Protein AF-A0A5J5HNB3-F1 (afdb_monomer_lite)

pLDDT: mean 85.41, std 16.77, range [42.25, 98.0]

Sequence (89 aa):
MRALDVLREAAAMKDQARTRGGALALWVLRGHCPDEWLVAFWDAAGSDHEIGRSQGMHAAYNGIVRQMRTRGGLLQTAAPLQSVAVDPI

Foldseek 3Di:
DVLLVLLVVLLPDQAQSQDPSPVVSLVVCVPQADVVLSVQLNVLSHDRDRVSSSVSSVVSSVRSVVSNCVSVVVPPPPDPPPPPPDDDD

Structure (mmCIF, N/CA/C/O backbone):
data_AF-A0A5J5HNB3-F1
#
_entry.id   AF-A0A5J5HNB3-F1
#
loop_
_atom_site.group_PDB
_atom_site.id
_atom_site.type_symbol
_atom_site.label_atom_id
_atom_site.label_alt_id
_atom_site.label_comp_id
_atom_site.label_asym_id
_atom_site.label_entity_id
_atom_site.label_seq_id
_atom_site.pdbx_PDB_ins_code
_atom_site.Cartn_x
_atom_site.Cartn_y
_atom_site.Cartn_z
_atom_site.occupancy
_atom_site.B_iso_or_equiv
_atom_site.auth_seq_id
_atom_site.auth_comp_id
_atom_site.auth_asym_id
_atom_site.auth_atom_id
_atom_site.pdbx_PDB_model_num
ATOM 1 N N . MET A 1 1 ? -5.696 -7.137 12.117 1.00 61.81 1 MET A N 1
ATOM 2 C CA . MET A 1 1 ? -4.842 -6.045 11.598 1.00 61.81 1 MET A CA 1
ATOM 3 C C . MET A 1 1 ? -3.695 -6.520 10.687 1.00 61.81 1 MET A C 1
ATOM 5 O O . MET A 1 1 ? -3.058 -5.670 10.090 1.00 61.81 1 MET A O 1
ATOM 9 N N . ARG A 1 2 ? -3.516 -7.837 10.451 1.00 84.00 2 ARG A N 1
ATOM 10 C CA . ARG A 1 2 ? -2.450 -8.409 9.594 1.00 84.00 2 ARG A CA 1
ATOM 11 C C . ARG A 1 2 ? -2.341 -7.834 8.172 1.00 84.00 2 ARG A C 1
ATOM 13 O O . ARG A 1 2 ? -1.246 -7.763 7.639 1.00 84.00 2 ARG A O 1
ATOM 20 N N . ALA A 1 3 ? -3.448 -7.426 7.547 1.00 90.38 3 ALA A N 1
ATOM 21 C CA . ALA A 1 3 ? -3.409 -6.864 6.192 1.00 90.38 3 ALA A CA 1
ATOM 22 C C . ALA A 1 3 ? -2.642 -5.528 6.127 1.00 90.38 3 ALA A C 1
ATOM 24 O O . ALA A 1 3 ? -1.907 -5.297 5.175 1.00 90.38 3 ALA A O 1
ATOM 25 N N . LEU A 1 4 ? -2.759 -4.673 7.153 1.00 93.31 4 LEU A N 1
ATOM 26 C CA . LEU A 1 4 ? -2.007 -3.413 7.212 1.00 93.31 4 LEU A CA 1
ATOM 27 C C . LEU A 1 4 ? -0.513 -3.651 7.442 1.00 93.31 4 LEU A C 1
ATOM 29 O O . LEU A 1 4 ? 0.296 -2.886 6.924 1.00 93.31 4 LEU A O 1
ATOM 33 N N . ASP A 1 5 ? -0.156 -4.700 8.182 1.00 94.56 5 ASP A N 1
ATOM 34 C CA . ASP A 1 5 ? 1.242 -5.080 8.399 1.00 94.56 5 ASP A CA 1
ATOM 35 C C . ASP A 1 5 ? 1.887 -5.521 7.078 1.00 94.56 5 ASP A C 1
ATOM 37 O O . ASP A 1 5 ? 2.946 -5.015 6.720 1.00 94.56 5 ASP A O 1
ATOM 41 N N . VAL A 1 6 ? 1.181 -6.331 6.276 1.00 95.38 6 VAL A N 1
ATOM 42 C CA . VAL A 1 6 ? 1.634 -6.730 4.930 1.00 95.38 6 VAL A CA 1
ATOM 43 C C . VAL A 1 6 ? 1.833 -5.519 4.011 1.00 95.38 6 VAL A C 1
ATOM 45 O O . VAL A 1 6 ? 2.831 -5.449 3.297 1.00 95.38 6 VAL A O 1
ATOM 48 N N . LEU A 1 7 ? 0.920 -4.536 4.023 1.00 95.56 7 LEU A N 1
ATOM 49 C CA . LEU A 1 7 ? 1.101 -3.315 3.222 1.00 95.56 7 LEU A CA 1
ATOM 50 C C . LEU A 1 7 ? 2.270 -2.456 3.723 1.00 95.56 7 LEU A C 1
ATOM 52 O O . LEU A 1 7 ? 2.968 -1.840 2.919 1.00 95.56 7 LEU A O 1
ATOM 56 N N . ARG A 1 8 ? 2.499 -2.415 5.039 1.00 95.88 8 ARG A N 1
ATOM 57 C CA . ARG A 1 8 ? 3.616 -1.680 5.641 1.00 95.88 8 ARG A CA 1
ATOM 58 C C . ARG A 1 8 ? 4.958 -2.302 5.271 1.00 95.88 8 ARG A C 1
ATOM 60 O O . ARG A 1 8 ? 5.875 -1.574 4.907 1.00 95.88 8 ARG A O 1
ATOM 67 N N . GLU A 1 9 ? 5.062 -3.624 5.356 1.00 95.25 9 GLU A N 1
ATOM 68 C CA . GLU A 1 9 ? 6.240 -4.373 4.913 1.00 95.25 9 GLU A CA 1
ATOM 69 C C . GLU A 1 9 ? 6.486 -4.151 3.421 1.00 95.25 9 GLU A C 1
ATOM 71 O O . GLU A 1 9 ? 7.610 -3.870 3.016 1.00 95.25 9 GLU A O 1
ATOM 76 N N . ALA A 1 10 ? 5.422 -4.179 2.614 1.00 94.31 10 ALA A N 1
ATOM 77 C CA . ALA A 1 10 ? 5.524 -3.909 1.190 1.00 94.31 10 ALA A CA 1
ATOM 78 C C . ALA A 1 10 ? 6.058 -2.500 0.893 1.00 94.31 10 ALA A C 1
ATOM 80 O O . ALA A 1 10 ? 6.943 -2.360 0.055 1.00 94.31 10 ALA A O 1
ATOM 81 N N . ALA A 1 11 ? 5.582 -1.471 1.601 1.00 93.81 11 ALA A N 1
ATOM 82 C CA . ALA A 1 11 ? 6.066 -0.095 1.444 1.00 93.81 11 ALA A CA 1
ATOM 83 C C . ALA A 1 11 ? 7.540 0.095 1.848 1.00 93.81 11 ALA A C 1
ATOM 85 O O . ALA A 1 11 ? 8.166 1.059 1.417 1.00 9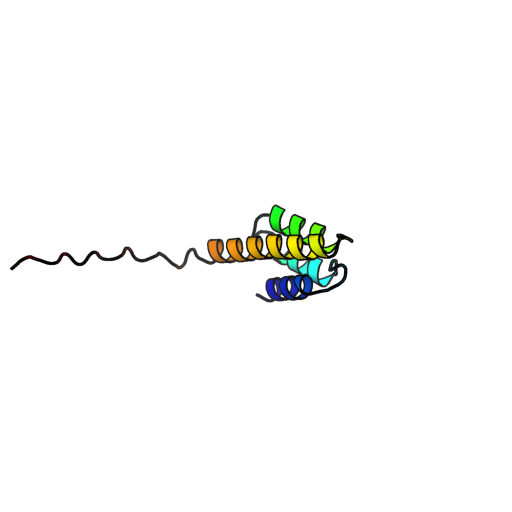3.81 11 ALA A O 1
ATOM 86 N N . ALA A 1 12 ? 8.100 -0.821 2.643 1.00 92.88 12 ALA A N 1
ATOM 87 C CA . ALA A 1 12 ? 9.505 -0.806 3.040 1.00 92.88 12 ALA A CA 1
ATOM 88 C C . ALA A 1 12 ? 10.436 -1.539 2.051 1.00 92.88 12 ALA A C 1
ATOM 90 O O . ALA A 1 12 ? 11.655 -1.512 2.233 1.00 92.88 12 ALA A O 1
ATOM 91 N N . MET A 1 13 ? 9.896 -2.214 1.029 1.00 90.62 13 MET A N 1
ATOM 92 C CA . MET A 1 13 ? 10.705 -2.915 0.030 1.00 90.62 13 MET A CA 1
ATOM 93 C C . MET A 1 13 ? 11.424 -1.934 -0.901 1.00 90.62 13 MET A C 1
ATOM 95 O O . MET A 1 13 ? 10.880 -0.901 -1.288 1.00 90.62 13 MET A O 1
ATOM 99 N N . LYS A 1 14 ? 12.658 -2.285 -1.286 1.00 84.69 14 LYS A N 1
ATOM 100 C CA . LYS A 1 14 ? 13.445 -1.502 -2.248 1.00 84.69 14 LYS A CA 1
ATOM 101 C C . LYS A 1 14 ? 13.012 -1.735 -3.688 1.00 84.69 14 LYS A C 1
ATOM 103 O O . LYS A 1 14 ? 13.034 -0.794 -4.469 1.00 84.69 14 LYS A O 1
ATOM 108 N N . ASP A 1 15 ? 12.583 -2.946 -4.025 1.00 89.69 15 ASP A N 1
ATOM 109 C CA . ASP A 1 15 ? 12.151 -3.319 -5.374 1.00 89.69 15 ASP A CA 1
ATOM 110 C C . ASP A 1 15 ? 10.635 -3.163 -5.560 1.00 89.69 15 ASP A C 1
ATOM 112 O O . ASP A 1 15 ? 9.927 -2.649 -4.688 1.00 89.69 15 ASP A O 1
ATOM 116 N N . GLN A 1 16 ? 10.124 -3.577 -6.721 1.00 89.31 16 GLN A N 1
ATOM 117 C CA . GLN A 1 16 ? 8.685 -3.646 -6.956 1.00 89.31 16 GLN A CA 1
ATOM 118 C C . GLN A 1 16 ? 8.002 -4.509 -5.888 1.00 89.31 16 GLN A C 1
ATOM 120 O O . GLN A 1 16 ? 8.412 -5.627 -5.582 1.00 89.31 16 GLN A O 1
ATOM 125 N N . ALA A 1 17 ? 6.902 -3.991 -5.354 1.00 91.00 17 ALA A N 1
ATOM 126 C CA . ALA A 1 17 ? 6.198 -4.552 -4.213 1.00 91.00 17 ALA A CA 1
ATOM 127 C C . ALA A 1 17 ? 4.877 -5.253 -4.589 1.00 91.00 17 ALA A C 1
ATOM 129 O O . ALA A 1 17 ? 4.044 -5.538 -3.722 1.00 91.00 17 ALA A O 1
ATOM 130 N N . ARG A 1 18 ? 4.667 -5.550 -5.881 1.00 93.25 18 ARG A N 1
ATOM 131 C CA . ARG A 1 18 ? 3.500 -6.293 -6.394 1.00 93.25 18 ARG A CA 1
ATOM 132 C C . ARG A 1 18 ? 3.611 -7.788 -6.105 1.00 93.25 18 ARG A C 1
ATOM 134 O O . ARG A 1 18 ? 3.833 -8.613 -6.985 1.00 93.25 18 ARG A O 1
ATOM 141 N N . THR A 1 19 ? 3.425 -8.145 -4.843 1.00 94.19 19 THR A N 1
ATOM 142 C CA . THR A 1 19 ? 3.416 -9.541 -4.402 1.00 94.19 19 THR A CA 1
ATOM 143 C C . THR A 1 19 ? 1.991 -10.083 -4.305 1.00 94.19 19 THR A C 1
ATOM 145 O O . THR A 1 19 ? 1.026 -9.339 -4.110 1.00 94.19 19 THR A O 1
ATOM 148 N N . ARG A 1 20 ? 1.845 -11.413 -4.365 1.00 95.06 20 ARG A N 1
ATOM 149 C CA . ARG A 1 20 ? 0.560 -12.082 -4.098 1.00 95.06 20 ARG A CA 1
ATOM 150 C C . ARG A 1 20 ? 0.028 -11.758 -2.695 1.00 95.06 20 ARG A C 1
ATOM 152 O O . ARG A 1 20 ? -1.179 -11.610 -2.525 1.00 95.06 20 ARG A O 1
ATOM 159 N N . GLY A 1 21 ? 0.923 -11.622 -1.712 1.00 93.62 21 GLY A N 1
ATOM 160 C CA . GLY A 1 21 ? 0.580 -11.203 -0.351 1.00 93.62 21 GLY A CA 1
ATOM 161 C C . GLY A 1 21 ? 0.009 -9.786 -0.309 1.00 93.62 21 GLY A C 1
ATOM 162 O O . GLY A 1 21 ? -1.044 -9.578 0.289 1.00 93.62 21 GLY A O 1
ATOM 163 N N . GLY A 1 22 ? 0.637 -8.842 -1.018 1.00 94.94 22 GLY A N 1
ATOM 164 C CA . GLY A 1 22 ? 0.129 -7.478 -1.176 1.00 94.94 22 GLY A CA 1
ATOM 165 C C . GLY A 1 22 ? -1.247 -7.441 -1.846 1.00 94.94 22 GLY A C 1
ATOM 166 O O . GLY A 1 22 ? -2.161 -6.809 -1.326 1.00 94.94 22 GLY A O 1
ATOM 167 N N . ALA A 1 23 ? -1.438 -8.192 -2.935 1.00 96.38 23 ALA A N 1
ATOM 168 C CA . ALA A 1 23 ? -2.730 -8.286 -3.619 1.00 96.38 23 ALA A CA 1
ATOM 169 C C . ALA A 1 23 ? -3.842 -8.832 -2.703 1.00 96.38 23 ALA A C 1
ATOM 171 O O . ALA A 1 23 ? -4.944 -8.284 -2.662 1.00 96.38 23 ALA A O 1
ATOM 172 N N . LEU A 1 24 ? -3.551 -9.883 -1.928 1.00 96.75 24 LEU A N 1
ATOM 173 C CA . LEU A 1 24 ? -4.510 -10.449 -0.980 1.00 96.75 24 LEU A CA 1
ATOM 174 C C . LEU A 1 24 ? -4.815 -9.479 0.170 1.00 96.75 24 LEU A C 1
ATOM 176 O O . LEU A 1 24 ? -5.972 -9.349 0.562 1.00 96.75 24 LEU A O 1
ATOM 180 N N . ALA A 1 25 ? -3.806 -8.777 0.692 1.00 95.88 25 ALA A N 1
ATOM 181 C CA . ALA A 1 25 ? -3.994 -7.772 1.735 1.00 95.88 25 ALA A CA 1
ATOM 182 C C . ALA A 1 25 ? -4.902 -6.627 1.264 1.00 95.88 25 ALA A C 1
ATOM 184 O O . ALA A 1 25 ? -5.821 -6.246 1.988 1.00 95.88 25 ALA A O 1
ATOM 185 N N . LEU A 1 26 ? -4.703 -6.131 0.039 1.00 96.12 26 LEU A N 1
ATOM 186 C CA . LEU A 1 26 ? -5.584 -5.132 -0.573 1.00 96.12 26 LEU A CA 1
ATOM 187 C C . LEU A 1 26 ? -7.008 -5.667 -0.756 1.00 96.12 26 LEU A C 1
ATOM 189 O O . LEU A 1 26 ? -7.966 -4.971 -0.434 1.00 96.12 26 LEU A O 1
ATOM 193 N N . TRP A 1 27 ? -7.161 -6.915 -1.210 1.00 95.62 27 TRP A N 1
ATOM 194 C CA . TRP A 1 27 ? -8.475 -7.542 -1.360 1.00 95.62 27 TRP A CA 1
ATOM 195 C C . TRP A 1 27 ? -9.221 -7.663 -0.024 1.00 95.62 27 TRP A C 1
ATOM 197 O O . TRP A 1 27 ? -10.407 -7.359 0.037 1.00 95.62 27 TRP A O 1
ATOM 207 N N . VAL A 1 28 ? -8.528 -8.029 1.059 1.00 94.06 28 VAL A N 1
ATOM 208 C CA . VAL A 1 28 ? -9.107 -8.089 2.415 1.00 94.06 28 VAL A CA 1
ATOM 209 C C . VAL A 1 28 ? -9.551 -6.711 2.911 1.00 94.06 28 VAL A C 1
ATOM 211 O O . VAL A 1 28 ? -10.515 -6.613 3.662 1.00 94.06 28 VAL A O 1
ATOM 214 N N . LEU A 1 29 ? -8.863 -5.641 2.510 1.00 92.44 29 LEU A N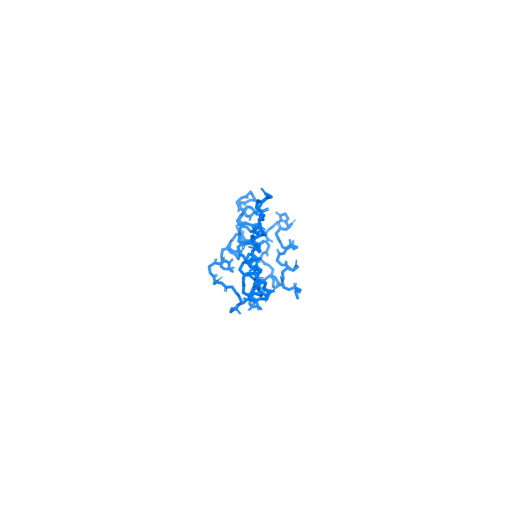 1
ATOM 215 C CA . LEU A 1 29 ? -9.214 -4.269 2.888 1.00 92.44 29 LEU A CA 1
ATOM 216 C C . LEU A 1 29 ? -10.359 -3.687 2.047 1.00 92.44 29 LEU A C 1
ATOM 218 O O . LEU A 1 29 ? -10.888 -2.623 2.386 1.00 92.44 29 LEU A O 1
ATOM 222 N N . ARG A 1 30 ? -10.774 -4.384 0.984 1.00 89.88 30 ARG A N 1
ATOM 223 C CA . ARG A 1 30 ? -11.894 -3.979 0.138 1.00 89.88 30 ARG A CA 1
ATOM 224 C C . ARG A 1 30 ? -13.179 -3.907 0.966 1.00 89.88 30 ARG A C 1
ATOM 226 O O . ARG A 1 30 ? -13.508 -4.826 1.708 1.00 89.88 30 ARG A O 1
ATOM 233 N N . GLY A 1 31 ? -13.887 -2.783 0.874 1.00 86.81 31 GLY A N 1
ATOM 234 C CA . GLY A 1 31 ? -15.073 -2.489 1.692 1.00 86.81 31 GLY A CA 1
ATOM 235 C C . GLY A 1 31 ? -14.773 -1.794 3.026 1.00 86.81 31 GLY A C 1
ATOM 236 O O . GLY A 1 31 ? -15.653 -1.145 3.593 1.00 86.81 31 GLY A O 1
ATOM 237 N N . HIS A 1 32 ? -13.526 -1.820 3.500 1.00 88.19 32 HIS A N 1
ATOM 238 C CA . HIS A 1 32 ? -13.130 -1.106 4.712 1.00 88.19 32 HIS A CA 1
ATOM 239 C C . HIS A 1 32 ? -12.600 0.309 4.423 1.00 88.19 32 HIS A C 1
ATOM 241 O O . HIS A 1 32 ? -12.787 1.197 5.254 1.00 88.19 32 HIS A O 1
ATOM 247 N N . CYS A 1 33 ? -12.008 0.568 3.253 1.00 89.94 33 CYS A N 1
ATOM 248 C CA . CYS A 1 33 ? -11.640 1.906 2.767 1.00 89.94 33 CYS A CA 1
ATOM 249 C C . CYS A 1 33 ? -12.071 2.120 1.307 1.00 89.94 33 CYS A C 1
ATOM 251 O O . CYS A 1 33 ? -12.473 1.157 0.658 1.00 89.94 33 CYS A O 1
ATOM 253 N N . PRO A 1 34 ? -12.041 3.370 0.807 1.00 92.81 34 PRO A N 1
ATOM 254 C CA . PRO A 1 34 ? -12.241 3.657 -0.601 1.00 92.81 34 PRO A CA 1
ATOM 255 C C . PRO A 1 34 ? -11.242 2.934 -1.512 1.00 92.81 34 PRO A C 1
ATOM 257 O O . PRO A 1 34 ? -10.049 2.833 -1.196 1.00 92.81 34 PRO A O 1
ATOM 260 N N . ASP A 1 35 ? -11.747 2.454 -2.647 1.00 94.56 35 ASP A N 1
ATOM 261 C CA . ASP A 1 35 ? -10.988 1.652 -3.605 1.00 94.56 35 ASP A CA 1
ATOM 262 C C . ASP A 1 35 ? -9.850 2.462 -4.253 1.00 94.56 35 ASP A C 1
ATOM 264 O O . ASP A 1 35 ? -8.823 1.877 -4.595 1.00 9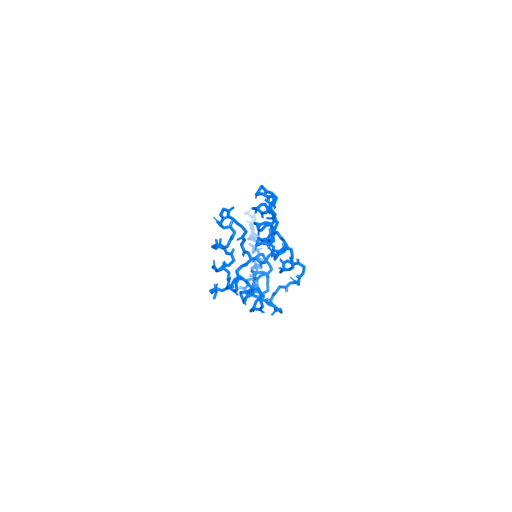4.56 35 ASP A O 1
ATOM 268 N N . GLU A 1 36 ? -9.954 3.797 -4.349 1.00 96.50 36 GLU A N 1
ATOM 269 C CA . GLU A 1 36 ? -8.896 4.638 -4.922 1.00 96.50 36 GLU A CA 1
ATOM 270 C C . GLU A 1 36 ? -7.575 4.519 -4.159 1.00 96.50 36 GLU A C 1
ATOM 272 O O . GLU A 1 36 ? -6.509 4.524 -4.772 1.00 96.50 36 GLU A O 1
ATOM 277 N N . TRP A 1 37 ? -7.623 4.327 -2.837 1.00 96.75 37 TRP A N 1
ATOM 278 C CA . TRP A 1 37 ? -6.413 4.123 -2.047 1.00 96.75 37 TRP A CA 1
ATOM 279 C C . TRP A 1 37 ? -5.800 2.742 -2.278 1.00 96.75 37 TRP A C 1
ATOM 281 O O . TRP A 1 37 ? -4.577 2.604 -2.275 1.00 96.75 37 TRP A O 1
ATOM 291 N N . LEU A 1 38 ? -6.632 1.722 -2.499 1.00 97.06 38 LEU A N 1
ATOM 292 C CA . LEU A 1 38 ? -6.171 0.362 -2.779 1.00 97.06 38 LEU A CA 1
ATOM 293 C C . LEU A 1 38 ? -5.519 0.280 -4.166 1.00 97.06 38 LEU A C 1
ATOM 295 O O . LEU A 1 38 ? -4.445 -0.305 -4.308 1.00 97.06 38 LEU A O 1
ATOM 299 N N . VAL A 1 39 ? -6.140 0.911 -5.167 1.00 97.62 39 VAL A N 1
ATOM 300 C CA . VAL A 1 39 ? -5.615 1.010 -6.537 1.00 97.62 39 VAL A CA 1
ATOM 301 C C . VAL A 1 39 ? -4.326 1.827 -6.559 1.00 97.62 39 VAL A C 1
ATOM 303 O O . VAL A 1 39 ? -3.320 1.342 -7.071 1.00 97.62 39 VAL A O 1
ATOM 306 N N . ALA A 1 40 ? -4.303 3.003 -5.923 1.00 97.94 40 ALA A N 1
ATOM 307 C CA . ALA A 1 40 ? -3.106 3.842 -5.861 1.00 97.94 40 ALA A CA 1
ATOM 308 C C . ALA A 1 40 ? -1.917 3.116 -5.214 1.00 97.94 40 ALA A C 1
ATOM 310 O O . ALA A 1 40 ? -0.790 3.220 -5.700 1.00 97.94 40 ALA A O 1
ATOM 311 N N . PHE A 1 41 ? -2.159 2.337 -4.151 1.00 98.00 41 PHE A N 1
ATOM 312 C CA . PHE A 1 41 ? -1.117 1.510 -3.546 1.00 98.00 41 PHE A CA 1
ATOM 313 C C . PHE A 1 41 ? -0.598 0.454 -4.531 1.00 98.00 41 PHE A C 1
ATOM 315 O O . PHE A 1 41 ? 0.613 0.292 -4.682 1.00 98.00 41 PHE A O 1
ATOM 322 N N . TRP A 1 42 ? -1.501 -0.263 -5.210 1.00 97.94 42 TRP A N 1
ATOM 323 C CA . TRP A 1 42 ? -1.138 -1.315 -6.162 1.00 97.94 42 TRP A CA 1
ATOM 324 C C . TRP A 1 42 ? -0.376 -0.786 -7.381 1.00 97.94 42 TRP A C 1
ATOM 326 O O . TRP A 1 42 ? 0.560 -1.436 -7.854 1.00 97.94 42 TRP A O 1
ATOM 336 N N . ASP A 1 43 ? -0.752 0.381 -7.894 1.00 97.62 43 ASP A N 1
ATOM 337 C CA . ASP A 1 43 ? -0.077 1.030 -9.017 1.00 97.62 43 ASP A CA 1
ATOM 338 C C . ASP A 1 43 ? 1.308 1.528 -8.625 1.00 97.62 43 ASP A C 1
ATOM 340 O O . ASP A 1 43 ? 2.284 1.205 -9.305 1.00 97.62 43 ASP A O 1
ATOM 344 N N . ALA A 1 44 ? 1.429 2.200 -7.478 1.00 97.38 44 ALA A N 1
ATOM 345 C CA . ALA A 1 44 ? 2.724 2.621 -6.962 1.00 97.38 44 ALA A CA 1
ATOM 346 C C . ALA A 1 44 ? 3.660 1.422 -6.743 1.00 97.38 44 ALA A C 1
ATOM 348 O O . ALA A 1 44 ? 4.807 1.461 -7.181 1.00 97.38 44 ALA A O 1
ATOM 349 N N . ALA A 1 45 ? 3.158 0.328 -6.159 1.00 97.12 45 ALA A N 1
ATOM 350 C CA . ALA A 1 45 ? 3.925 -0.891 -5.907 1.00 97.12 45 ALA A CA 1
ATOM 351 C C . ALA A 1 45 ? 4.519 -1.533 -7.174 1.00 97.12 45 ALA A C 1
ATOM 353 O O . ALA A 1 45 ? 5.513 -2.251 -7.078 1.00 97.12 45 ALA A O 1
ATOM 354 N N . GLY A 1 46 ? 3.914 -1.304 -8.344 1.00 96.31 46 GLY A N 1
ATOM 355 C CA . GLY A 1 46 ? 4.385 -1.818 -9.632 1.00 96.31 46 GLY A CA 1
ATOM 356 C C . GLY A 1 46 ? 5.200 -0.824 -10.454 1.00 96.31 46 GLY A C 1
ATOM 357 O O . GLY A 1 46 ? 5.565 -1.147 -11.576 1.00 96.31 46 GLY A O 1
ATOM 358 N N . SER A 1 47 ? 5.440 0.385 -9.945 1.00 95.44 47 SER A N 1
ATOM 359 C CA . SER A 1 47 ? 6.227 1.395 -10.652 1.00 95.44 47 SER A CA 1
ATOM 360 C C . SER A 1 47 ? 7.708 1.028 -10.646 1.00 95.44 47 SER A C 1
ATOM 362 O O . S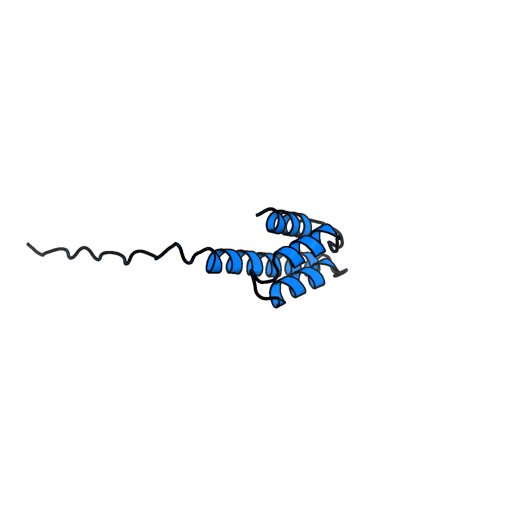ER A 1 47 ? 8.227 0.609 -9.615 1.00 95.44 47 SER A O 1
ATOM 364 N N . ASP A 1 48 ? 8.416 1.254 -11.753 1.00 94.38 48 ASP A N 1
ATOM 365 C CA . ASP A 1 48 ? 9.877 1.089 -11.831 1.00 94.38 48 ASP A CA 1
ATOM 366 C C . ASP A 1 48 ? 10.644 2.261 -11.202 1.00 94.38 48 ASP A C 1
ATOM 368 O O . ASP A 1 48 ? 11.797 2.117 -10.795 1.00 94.38 48 ASP A O 1
ATOM 372 N N . HIS A 1 49 ? 9.993 3.413 -11.030 1.00 94.19 49 HIS A N 1
ATOM 373 C CA . HIS A 1 49 ? 10.613 4.604 -10.455 1.00 94.19 49 HIS A CA 1
ATOM 374 C C . HIS A 1 49 ? 10.694 4.483 -8.934 1.00 94.19 49 HIS A C 1
ATOM 376 O O . HIS A 1 49 ? 9.692 4.687 -8.260 1.00 94.19 49 HIS A O 1
ATOM 382 N N . GLU A 1 50 ? 11.876 4.203 -8.381 1.00 94.00 50 GLU A N 1
ATOM 383 C CA . GLU A 1 50 ? 12.075 3.946 -6.943 1.00 94.00 50 GLU A CA 1
ATOM 384 C C . GLU A 1 50 ? 11.494 5.036 -6.031 1.00 94.00 50 GLU A C 1
ATOM 386 O O . GLU A 1 50 ? 10.695 4.742 -5.140 1.00 94.00 50 GLU A O 1
ATOM 391 N N . ILE A 1 51 ? 11.835 6.302 -6.292 1.00 93.88 51 ILE A N 1
ATOM 392 C CA . ILE A 1 51 ? 11.371 7.436 -5.479 1.00 93.88 51 ILE A CA 1
ATOM 393 C C . ILE A 1 51 ? 9.845 7.560 -5.560 1.00 93.88 51 ILE A C 1
ATOM 395 O O . ILE A 1 51 ? 9.171 7.631 -4.532 1.00 93.88 51 ILE A O 1
ATOM 399 N N . GLY A 1 52 ? 9.295 7.538 -6.777 1.00 95.06 52 GLY A N 1
ATOM 400 C CA . GLY A 1 52 ? 7.854 7.656 -7.006 1.00 95.06 52 GLY A CA 1
ATOM 401 C C . GLY A 1 52 ? 7.064 6.465 -6.459 1.00 95.06 52 GLY A C 1
ATOM 402 O O . GLY A 1 52 ? 5.988 6.652 -5.897 1.00 95.06 52 GLY A O 1
ATOM 403 N N . ARG A 1 53 ? 7.617 5.251 -6.558 1.00 96.12 53 ARG A N 1
ATOM 404 C CA . ARG A 1 53 ? 7.075 4.021 -5.970 1.00 96.12 53 ARG A CA 1
ATOM 405 C C . ARG A 1 53 ? 6.978 4.162 -4.462 1.00 96.12 53 ARG A C 1
ATOM 407 O O . ARG A 1 53 ? 5.883 4.052 -3.921 1.00 96.12 53 ARG A O 1
ATOM 414 N N . SER A 1 54 ? 8.093 4.462 -3.795 1.00 95.56 54 SER A N 1
ATOM 415 C CA . SER A 1 54 ? 8.125 4.608 -2.338 1.00 95.56 54 SER A CA 1
ATOM 416 C C . SER A 1 54 ? 7.138 5.684 -1.872 1.00 95.56 54 SER A C 1
ATOM 418 O O . SER A 1 54 ? 6.259 5.415 -1.051 1.00 95.56 54 SER A O 1
ATOM 420 N N . GLN A 1 55 ? 7.193 6.879 -2.465 1.00 96.25 55 GLN A N 1
ATOM 421 C CA . GLN A 1 55 ? 6.292 7.980 -2.117 1.00 96.25 55 GLN A CA 1
ATOM 422 C C . GLN A 1 55 ? 4.819 7.631 -2.356 1.00 96.25 55 GLN A C 1
ATOM 424 O O . GLN A 1 55 ? 3.987 7.860 -1.476 1.00 96.25 55 GLN A O 1
ATOM 429 N N . GLY A 1 56 ? 4.494 7.045 -3.510 1.00 97.31 56 GLY A N 1
ATOM 430 C CA . GLY A 1 56 ? 3.132 6.650 -3.861 1.00 97.31 56 GLY A CA 1
ATOM 431 C C . GLY A 1 56 ? 2.576 5.578 -2.924 1.00 97.31 56 GLY A C 1
ATOM 432 O O . GLY A 1 56 ? 1.456 5.710 -2.429 1.00 97.31 56 GLY A O 1
ATOM 433 N N . MET A 1 57 ? 3.379 4.560 -2.601 1.00 97.75 57 MET A N 1
ATOM 434 C CA . MET A 1 57 ? 2.996 3.503 -1.665 1.00 97.75 57 MET A CA 1
ATOM 435 C C . MET A 1 57 ? 2.743 4.059 -0.263 1.00 97.75 57 MET A C 1
ATOM 437 O O . MET A 1 57 ? 1.729 3.732 0.352 1.00 97.75 57 MET A O 1
ATOM 441 N N . HIS A 1 58 ? 3.619 4.936 0.234 1.00 97.50 58 HIS A N 1
ATOM 442 C CA . HIS A 1 58 ? 3.448 5.566 1.543 1.00 97.50 58 HIS A CA 1
ATOM 443 C C . HIS A 1 58 ? 2.235 6.504 1.590 1.00 97.50 58 HIS A C 1
ATOM 445 O O . HIS A 1 58 ? 1.481 6.476 2.565 1.00 97.50 58 HIS A O 1
ATOM 451 N N . ALA A 1 59 ? 2.007 7.307 0.546 1.00 97.94 59 ALA A N 1
ATOM 452 C CA . ALA A 1 59 ? 0.844 8.186 0.457 1.00 97.94 59 ALA A CA 1
ATOM 453 C C . ALA A 1 59 ? -0.465 7.383 0.491 1.00 97.94 59 ALA A C 1
ATOM 455 O O . ALA A 1 59 ? -1.342 7.663 1.314 1.00 97.94 59 ALA A O 1
ATOM 456 N N . ALA A 1 60 ? -0.560 6.337 -0.334 1.00 97.81 60 ALA A N 1
ATOM 457 C CA . ALA A 1 60 ? -1.728 5.471 -0.376 1.00 97.81 60 ALA A CA 1
ATOM 458 C C . ALA A 1 60 ? -1.939 4.715 0.946 1.00 97.81 60 ALA A C 1
ATOM 460 O O . ALA A 1 60 ? -3.045 4.710 1.486 1.00 97.81 60 ALA A O 1
ATOM 461 N N . TYR A 1 61 ? -0.872 4.157 1.529 1.00 97.19 61 TYR A N 1
ATOM 462 C CA . TYR A 1 61 ? -0.917 3.487 2.832 1.00 97.19 61 TYR A CA 1
ATOM 463 C C . TYR A 1 61 ? -1.457 4.401 3.938 1.00 97.19 61 TYR A C 1
ATOM 465 O O . TYR A 1 61 ? -2.331 4.004 4.712 1.00 97.19 61 TYR A O 1
ATOM 473 N N . ASN A 1 62 ? -0.988 5.648 3.992 1.00 96.00 62 ASN A N 1
ATOM 474 C CA . ASN A 1 62 ? -1.449 6.620 4.980 1.00 96.00 62 ASN A CA 1
ATOM 475 C C . ASN A 1 62 ? -2.941 6.949 4.809 1.00 96.00 62 ASN A C 1
ATOM 477 O O . ASN A 1 62 ? -3.657 7.065 5.808 1.00 96.00 62 ASN A O 1
ATOM 481 N N . GLY A 1 63 ? -3.426 7.041 3.566 1.00 95.25 63 GLY A N 1
ATOM 482 C CA . GLY A 1 63 ? -4.850 7.187 3.253 1.00 95.25 63 GLY A CA 1
ATOM 483 C C . GLY A 1 63 ? -5.689 6.015 3.774 1.00 95.25 63 GLY A C 1
ATOM 484 O O . GLY A 1 63 ? -6.679 6.228 4.481 1.00 95.25 63 GLY A O 1
ATOM 485 N N . ILE A 1 64 ? -5.239 4.778 3.529 1.00 94.81 64 ILE A N 1
ATOM 486 C CA . ILE A 1 64 ? -5.873 3.551 4.042 1.00 94.81 64 ILE A CA 1
ATOM 487 C C . ILE A 1 64 ? -5.937 3.588 5.573 1.00 94.81 64 ILE A C 1
ATOM 489 O O . ILE A 1 64 ? -7.015 3.442 6.151 1.00 94.81 64 ILE A O 1
ATOM 493 N N . VAL A 1 65 ? -4.808 3.827 6.248 1.00 94.00 65 VAL A N 1
ATOM 494 C CA . VAL A 1 65 ? -4.735 3.859 7.719 1.00 94.00 65 VAL A CA 1
ATOM 495 C C . VAL A 1 65 ? -5.650 4.935 8.299 1.00 94.00 65 VAL A C 1
ATOM 497 O O . VAL A 1 65 ? -6.373 4.666 9.263 1.00 94.00 65 VAL A O 1
ATOM 500 N N . ARG A 1 66 ? -5.666 6.139 7.714 1.00 92.81 66 ARG A N 1
ATOM 501 C CA . ARG A 1 66 ? -6.569 7.218 8.136 1.00 92.81 66 ARG A CA 1
ATOM 502 C C . ARG A 1 66 ? -8.027 6.779 8.029 1.00 92.81 66 ARG A C 1
ATOM 504 O O . ARG A 1 66 ? -8.772 6.932 8.991 1.00 92.81 66 ARG A O 1
ATOM 511 N N . GLN A 1 67 ? -8.422 6.187 6.907 1.00 90.31 67 GLN A N 1
ATOM 512 C CA . GLN A 1 67 ? -9.796 5.751 6.697 1.00 90.31 67 GLN A CA 1
ATOM 513 C C . GLN A 1 67 ? -10.224 4.630 7.652 1.00 90.31 67 GLN A C 1
ATOM 515 O O . GLN A 1 67 ? -11.345 4.672 8.167 1.00 90.31 67 GLN A O 1
ATOM 520 N N . MET A 1 68 ? -9.344 3.653 7.901 1.00 87.62 68 MET A N 1
ATOM 521 C CA . MET A 1 68 ? -9.583 2.587 8.882 1.00 87.62 68 MET A CA 1
ATOM 522 C C . MET A 1 68 ? -9.809 3.172 10.274 1.00 87.62 68 MET A C 1
ATOM 524 O O . MET A 1 68 ? -10.728 2.754 10.971 1.00 87.62 68 MET A O 1
ATOM 528 N N . ARG A 1 69 ? -9.002 4.165 10.672 1.00 87.00 69 ARG A N 1
ATOM 529 C CA . ARG A 1 69 ? -9.148 4.848 11.964 1.00 87.00 69 ARG A CA 1
ATOM 530 C C . ARG A 1 69 ? -10.448 5.639 12.050 1.00 87.00 69 ARG A C 1
ATOM 532 O O . ARG A 1 69 ? -11.095 5.595 13.083 1.00 87.00 69 ARG A O 1
ATOM 539 N N . THR A 1 70 ? -10.862 6.318 10.981 1.00 83.19 70 THR A N 1
ATOM 540 C CA . THR A 1 70 ? -12.125 7.074 10.969 1.00 83.19 70 THR A CA 1
ATOM 541 C C . THR A 1 70 ? -13.350 6.155 11.005 1.00 83.19 70 THR A C 1
ATOM 543 O O . THR A 1 70 ? -14.300 6.446 11.721 1.00 83.19 70 THR A O 1
ATOM 546 N N . ARG A 1 71 ? -13.338 5.025 10.284 1.00 72.88 71 ARG A N 1
ATOM 547 C CA . ARG A 1 71 ? -14.460 4.062 10.275 1.00 72.88 71 ARG A CA 1
ATOM 548 C C . ARG A 1 71 ? -14.496 3.165 11.513 1.00 72.88 71 ARG A C 1
ATOM 550 O O . ARG A 1 71 ? -15.574 2.880 12.013 1.00 72.88 71 ARG A O 1
ATOM 557 N N . GLY A 1 72 ? -13.337 2.764 12.037 1.00 60.00 72 GLY A N 1
ATOM 558 C CA . GLY A 1 72 ? -13.223 2.081 13.332 1.00 60.00 72 GLY A CA 1
ATOM 559 C C . GLY A 1 72 ? -13.390 3.017 14.538 1.00 60.00 72 GLY A C 1
ATOM 560 O O . GLY A 1 72 ? -13.509 2.545 15.662 1.00 60.00 72 GLY A O 1
ATOM 561 N N . GLY A 1 73 ? -13.401 4.334 14.300 1.00 47.72 73 GLY A N 1
ATOM 562 C CA . GLY A 1 73 ? -13.400 5.411 15.291 1.00 47.72 73 GLY A CA 1
ATOM 563 C C . GLY A 1 73 ? -14.744 6.107 15.513 1.00 47.72 73 GLY A C 1
ATOM 564 O O . GLY A 1 73 ? -14.770 7.135 16.180 1.00 47.72 73 GLY A O 1
ATOM 565 N N . LEU A 1 74 ? -15.871 5.530 15.073 1.00 43.22 74 LEU A N 1
ATOM 566 C CA . LEU A 1 74 ? -17.188 5.879 15.640 1.00 43.22 74 LEU A CA 1
ATOM 567 C C . LEU A 1 74 ? -17.341 5.440 17.117 1.00 43.22 74 LEU A C 1
ATOM 569 O O . LEU A 1 74 ? -18.427 5.527 17.679 1.00 43.22 74 LEU A O 1
ATOM 573 N N . LEU A 1 75 ? -16.251 5.022 17.770 1.00 46.34 75 LEU A N 1
ATOM 574 C CA . LEU A 1 75 ? -16.129 4.943 19.222 1.00 46.34 75 LEU A CA 1
ATOM 575 C C . LEU A 1 75 ? -14.980 5.824 19.743 1.00 46.34 75 LEU A C 1
ATOM 577 O O . LEU A 1 75 ? -14.115 5.387 20.495 1.00 46.34 75 LEU A O 1
ATOM 581 N N . GLN A 1 76 ? -14.959 7.088 19.342 1.00 42.25 76 GLN A N 1
ATOM 582 C CA . GLN A 1 76 ? -14.467 8.138 20.225 1.00 42.25 76 GLN A CA 1
ATOM 583 C C . GLN A 1 76 ? -15.278 9.395 19.938 1.00 42.25 76 GLN A C 1
ATOM 585 O O . GLN A 1 76 ? -14.853 10.303 19.229 1.00 42.25 76 GLN A O 1
ATOM 590 N N . THR A 1 77 ? -16.499 9.413 20.481 1.00 42.50 77 THR A N 1
ATOM 591 C CA . THR A 1 77 ? -17.169 10.659 20.841 1.00 42.50 77 THR A CA 1
ATOM 592 C C . THR A 1 77 ? -16.148 11.460 21.632 1.00 42.50 77 THR A C 1
ATOM 594 O O . THR A 1 77 ? -15.866 11.137 22.786 1.00 42.50 77 THR A O 1
ATOM 597 N N . ALA A 1 78 ? -15.533 12.453 20.993 1.00 47.06 78 ALA A N 1
ATOM 598 C CA 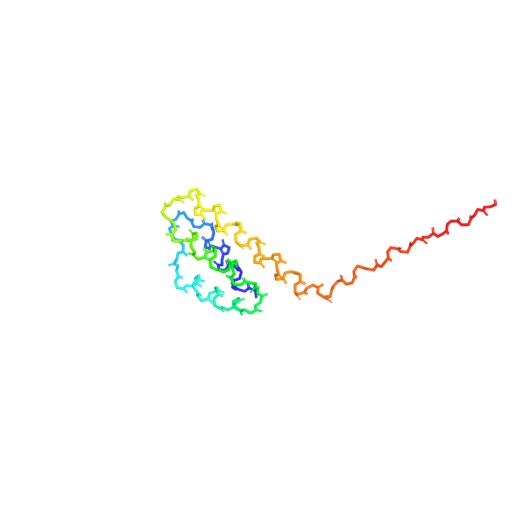. ALA A 1 78 ? -14.867 13.516 21.712 1.00 47.06 78 ALA A CA 1
ATOM 599 C C . ALA A 1 78 ? -15.917 14.058 22.685 1.00 47.06 78 ALA A C 1
ATOM 601 O O . ALA A 1 78 ? -16.922 14.632 22.261 1.00 47.06 78 ALA A O 1
ATOM 602 N N . ALA A 1 79 ? -15.750 13.755 23.972 1.00 47.81 79 ALA A N 1
ATOM 603 C CA . ALA A 1 79 ? -16.587 14.327 25.007 1.00 47.81 79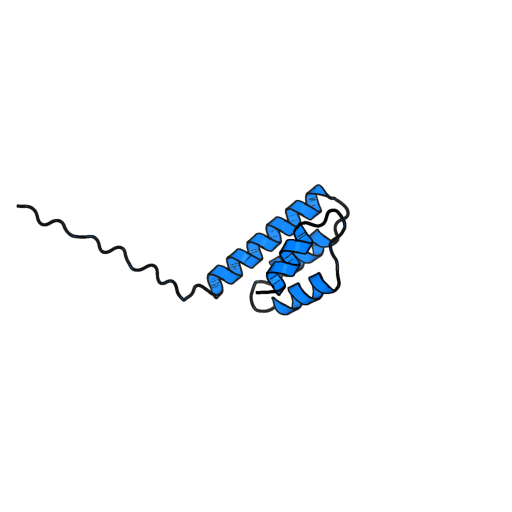 ALA A CA 1
ATOM 604 C C . ALA A 1 79 ? -16.522 15.853 24.838 1.00 47.81 79 ALA A C 1
ATOM 606 O O . ALA A 1 79 ? -15.416 16.384 24.675 1.00 47.81 79 ALA A O 1
ATOM 607 N N . PRO A 1 80 ? -17.661 16.566 24.814 1.00 47.94 80 PRO A N 1
ATOM 608 C CA . PRO A 1 80 ? -17.625 18.015 24.777 1.00 47.94 80 PRO A CA 1
ATOM 609 C C . PRO A 1 80 ? -16.839 18.483 26.001 1.00 47.94 80 PRO A C 1
ATOM 611 O O . PRO A 1 80 ? -17.122 18.061 27.124 1.00 47.94 80 PRO A O 1
ATOM 614 N N . LEU A 1 81 ? -15.815 19.306 25.765 1.00 57.12 81 LEU A N 1
ATOM 615 C CA . LEU A 1 81 ? -15.059 19.969 26.819 1.00 57.12 81 LEU A CA 1
ATOM 616 C C . LEU A 1 81 ? -16.071 20.687 27.715 1.00 57.12 81 LEU A C 1
ATOM 618 O O . LEU A 1 81 ? -16.707 21.649 27.282 1.00 57.12 81 LEU A O 1
ATOM 622 N N . GLN A 1 82 ? -16.271 20.188 28.936 1.00 57.06 82 GLN A N 1
ATOM 623 C CA . GLN A 1 82 ? -17.068 20.897 29.923 1.00 57.06 82 GLN A CA 1
ATOM 624 C C . GLN A 1 82 ? -16.313 22.182 30.257 1.00 57.06 82 GLN A C 1
ATOM 626 O O . GLN A 1 82 ? -15.285 22.164 30.930 1.00 57.06 82 GLN A O 1
ATOM 631 N N . SER A 1 83 ? -16.813 23.294 29.721 1.00 57.97 83 SER A N 1
ATOM 632 C CA . SER A 1 83 ? -16.457 24.632 30.165 1.00 57.97 83 SER A CA 1
ATOM 633 C C . SER A 1 83 ? -16.858 24.733 31.630 1.00 57.97 83 SER A C 1
ATOM 635 O O . SER A 1 83 ? -18.040 24.868 31.942 1.00 57.97 83 SER A O 1
ATOM 637 N N . VAL A 1 84 ? -15.884 24.623 32.530 1.00 59.62 84 VAL A N 1
ATOM 638 C CA . VAL A 1 84 ? -16.079 24.953 33.939 1.00 59.62 84 VAL A CA 1
ATOM 639 C C . VAL A 1 84 ? -16.348 26.453 33.986 1.00 59.62 84 VAL A C 1
ATOM 641 O O . VAL A 1 84 ? -15.445 27.260 33.767 1.00 59.62 84 VAL A O 1
ATOM 644 N N . ALA A 1 85 ? -17.614 26.818 34.183 1.00 60.47 85 ALA A N 1
ATOM 645 C CA . ALA A 1 85 ? -17.986 28.173 34.544 1.00 60.47 85 ALA A CA 1
ATOM 646 C C . ALA A 1 85 ? -17.296 28.488 35.874 1.00 60.47 85 ALA A C 1
ATOM 648 O O . ALA A 1 85 ? -17.504 27.799 36.871 1.00 60.47 85 ALA A O 1
ATOM 649 N N . VAL A 1 86 ? -16.404 29.473 35.851 1.00 66.12 86 VAL A N 1
ATOM 650 C CA . VAL A 1 86 ? -15.809 30.033 37.059 1.00 66.12 86 VAL A CA 1
ATOM 651 C C . VAL A 1 86 ? -16.807 31.068 37.563 1.00 66.12 86 VAL A C 1
ATOM 653 O O . VAL A 1 86 ? -16.979 32.104 36.920 1.00 66.12 86 VAL A O 1
ATOM 656 N N . ASP A 1 87 ? -17.498 30.768 38.659 1.00 62.53 87 ASP A N 1
ATOM 657 C CA . ASP A 1 87 ? -18.335 31.755 39.340 1.00 62.53 87 ASP A CA 1
ATOM 658 C C . ASP A 1 87 ? -17.437 32.865 39.918 1.00 62.53 87 ASP A C 1
ATOM 660 O O . ASP A 1 87 ? -16.434 32.557 40.575 1.00 62.53 87 ASP A O 1
ATOM 664 N N . PRO A 1 88 ? -17.739 34.152 39.675 1.00 69.88 88 PRO A N 1
ATOM 665 C CA . PRO A 1 88 ? -17.017 35.244 40.310 1.00 69.88 88 PRO A CA 1
ATOM 666 C C . PRO A 1 88 ? -17.451 35.399 41.777 1.00 69.88 88 PRO A C 1
ATOM 668 O O . PRO A 1 88 ? -18.636 35.296 42.096 1.00 69.88 88 PRO A O 1
ATOM 671 N N . ILE A 1 89 ? -16.460 35.640 42.644 1.00 68.88 89 ILE A N 1
ATOM 672 C CA . ILE A 1 89 ? -16.609 36.028 44.061 1.00 68.88 89 ILE A CA 1
ATOM 673 C C . ILE A 1 89 ? -17.236 37.420 44.163 1.00 68.88 89 ILE A C 1
ATOM 675 O O . ILE A 1 89 ? -16.808 38.303 43.382 1.00 68.88 89 ILE A O 1
#

Secondary structure (DSSP, 8-state):
-HHHHHHHHHHT-SS----HHHHHHHHHHBTTB-HHHHHHHHHHHT-S-HHHHHHHHHHHHHHHHHHHHHHHTTT--------------

Organism: NCBI:txid1007511

Radius of gyration: 18.76 Å; chains: 1; bounding box: 32×48×56 Å